Protein AF-A0A0L9VC74-F1 (afdb_monomer_lite)

Secondary structure (DSSP, 8-state):
-------------------------TT-----SS-S-PPPPPSEEEEETTEEEEEEEETTTTEEEEEEEEE-TTS-EEEEEEEES---EEEEEEEEETTEEEEEEEEE-SS--S-PPPPEE--

pLDDT: mean 70.4, std 23.58, range [30.5, 97.31]

Structure (mmCIF, N/CA/C/O backbone):
data_AF-A0A0L9VC74-F1
#
_entry.id   AF-A0A0L9VC74-F1
#
loop_
_atom_site.group_PDB
_atom_site.id
_atom_site.type_symbol
_atom_site.label_atom_id
_atom_site.label_alt_id
_atom_site.label_comp_id
_atom_site.label_asym_id
_atom_site.label_entity_id
_atom_site.label_seq_id
_atom_site.pdbx_PDB_ins_code
_atom_site.Cartn_x
_atom_site.Cartn_y
_atom_site.Cartn_z
_atom_site.occupancy
_atom_site.B_iso_or_equiv
_atom_site.auth_seq_id
_atom_site.auth_comp_id
_atom_site.auth_asym_id
_atom_site.auth_atom_id
_atom_site.pdbx_PDB_model_num
ATOM 1 N N . MET A 1 1 ? 29.804 1.195 1.595 1.00 38.06 1 MET A N 1
ATOM 2 C CA . MET A 1 1 ? 30.001 0.611 2.941 1.00 38.06 1 MET A CA 1
ATOM 3 C C . MET A 1 1 ? 29.760 -0.895 2.844 1.00 38.06 1 MET A C 1
ATOM 5 O O . MET A 1 1 ? 28.619 -1.321 2.783 1.00 38.06 1 MET A O 1
ATOM 9 N N . GLN A 1 2 ? 30.823 -1.692 2.688 1.00 35.81 2 GLN A N 1
ATOM 10 C CA . GLN A 1 2 ? 30.741 -3.154 2.526 1.00 35.81 2 GLN A CA 1
ATOM 11 C C . GLN A 1 2 ? 30.375 -3.827 3.856 1.00 35.81 2 GLN A C 1
ATOM 13 O O . GLN A 1 2 ? 30.986 -3.524 4.881 1.00 35.81 2 GLN A O 1
ATOM 18 N N . ARG A 1 3 ? 29.431 -4.778 3.845 1.00 41.12 3 ARG A N 1
ATOM 19 C CA . ARG A 1 3 ? 29.210 -5.694 4.973 1.00 41.12 3 ARG A CA 1
ATOM 20 C C . ARG A 1 3 ? 29.654 -7.109 4.604 1.00 41.12 3 ARG A C 1
ATOM 22 O O . ARG A 1 3 ? 29.305 -7.658 3.569 1.00 41.12 3 ARG A O 1
ATOM 29 N N . ARG A 1 4 ? 30.514 -7.620 5.479 1.00 32.16 4 ARG A N 1
ATOM 30 C CA . ARG A 1 4 ? 31.336 -8.829 5.420 1.00 32.16 4 ARG A CA 1
ATOM 31 C C . ARG A 1 4 ? 30.510 -10.055 5.820 1.00 32.16 4 ARG A C 1
ATOM 33 O O . ARG A 1 4 ? 29.918 -10.047 6.896 1.00 32.16 4 ARG A O 1
ATOM 40 N N . ILE A 1 5 ? 30.525 -11.108 5.004 1.00 39.72 5 ILE A N 1
ATOM 41 C CA . ILE A 1 5 ? 29.903 -12.404 5.317 1.00 39.72 5 ILE A CA 1
ATOM 42 C C . ILE A 1 5 ? 30.903 -13.241 6.132 1.00 39.72 5 ILE A C 1
ATOM 44 O O . ILE A 1 5 ? 32.054 -13.404 5.726 1.00 39.72 5 ILE A O 1
ATOM 48 N N . ARG A 1 6 ? 30.484 -13.744 7.300 1.00 37.41 6 ARG A N 1
ATOM 49 C CA . ARG A 1 6 ? 31.183 -14.800 8.051 1.00 37.41 6 ARG A CA 1
ATOM 50 C C . ARG A 1 6 ? 30.396 -16.096 7.879 1.00 37.41 6 ARG A C 1
ATOM 52 O O . ARG A 1 6 ? 29.214 -16.125 8.201 1.00 37.41 6 ARG A O 1
ATOM 59 N N . GLY A 1 7 ? 31.055 -17.127 7.358 1.00 31.52 7 GLY A N 1
ATOM 60 C CA . GLY A 1 7 ? 30.515 -18.482 7.286 1.00 31.52 7 GLY A CA 1
ATOM 61 C C . GLY A 1 7 ? 30.619 -19.224 8.619 1.00 31.52 7 GLY A C 1
ATOM 62 O O . GLY A 1 7 ? 31.463 -18.898 9.455 1.00 31.52 7 GLY A O 1
ATOM 63 N N . ALA A 1 8 ? 29.777 -20.242 8.777 1.00 31.97 8 ALA A N 1
ATOM 64 C CA . ALA A 1 8 ? 29.948 -21.330 9.731 1.00 31.97 8 ALA A CA 1
ATOM 65 C C . ALA A 1 8 ? 29.343 -22.606 9.119 1.00 31.97 8 ALA A C 1
ATOM 67 O O . ALA A 1 8 ? 28.178 -22.612 8.725 1.00 31.97 8 ALA A O 1
ATOM 68 N N . GLN A 1 9 ? 30.158 -23.657 9.003 1.00 35.56 9 GLN A N 1
ATOM 69 C CA . GLN A 1 9 ? 29.730 -25.026 8.705 1.00 35.56 9 GLN A CA 1
ATOM 70 C C . GLN A 1 9 ? 29.367 -25.741 10.013 1.00 35.56 9 GLN A C 1
ATOM 72 O O . GLN A 1 9 ? 30.063 -25.563 11.013 1.00 35.56 9 GLN A O 1
ATOM 77 N N . HIS A 1 10 ? 28.348 -26.602 9.980 1.00 31.08 10 HIS A N 1
ATOM 78 C CA . HIS A 1 10 ? 28.213 -27.724 10.911 1.00 31.08 10 HIS A CA 1
ATOM 79 C C . HIS A 1 10 ? 27.466 -28.880 10.222 1.00 31.08 10 HIS A C 1
ATOM 81 O O . HIS A 1 10 ? 26.443 -28.657 9.576 1.00 31.08 10 HIS A O 1
ATOM 87 N N . GLU A 1 11 ? 28.028 -30.087 10.314 1.00 36.44 11 GLU A N 1
ATOM 88 C CA . GLU A 1 11 ? 27.516 -31.352 9.766 1.00 36.44 11 GLU A CA 1
ATOM 89 C C . GLU A 1 11 ? 26.390 -31.965 10.623 1.00 36.44 11 GLU A C 1
ATOM 91 O O . GLU A 1 11 ? 26.350 -31.755 11.837 1.00 36.44 11 GLU A O 1
ATOM 96 N N . GLY A 1 12 ? 25.561 -32.820 10.000 1.00 30.50 12 GLY A N 1
ATOM 97 C CA . GLY A 1 12 ? 24.957 -33.987 10.664 1.00 30.50 12 GLY A CA 1
ATOM 98 C C . GLY A 1 12 ? 23.466 -34.265 10.401 1.00 30.50 12 GLY A C 1
ATOM 99 O O . GLY A 1 12 ? 22.617 -33.567 10.941 1.00 30.50 12 GLY A O 1
ATOM 100 N N . GLY A 1 13 ? 23.167 -35.370 9.696 1.00 31.70 13 GLY A N 1
ATOM 101 C CA . GLY A 1 13 ? 22.066 -36.293 10.049 1.00 31.70 13 GLY A CA 1
ATOM 102 C C . GLY A 1 13 ? 20.728 -36.236 9.282 1.00 31.70 13 GLY A C 1
ATOM 103 O O . GLY A 1 13 ? 19.889 -35.389 9.544 1.00 31.70 13 GLY A O 1
ATOM 104 N N . GLU A 1 14 ? 20.545 -37.228 8.402 1.00 36.25 14 GLU A N 1
ATOM 105 C CA . GLU A 1 14 ? 19.342 -37.827 7.775 1.00 36.25 14 GLU A CA 1
ATOM 106 C C . GLU A 1 14 ? 17.905 -37.494 8.264 1.00 36.25 14 GLU A C 1
ATOM 108 O O . GLU A 1 14 ? 17.578 -37.591 9.444 1.00 36.25 14 GLU A O 1
ATOM 113 N N . GLY A 1 15 ? 16.997 -37.289 7.291 1.00 33.75 15 GLY A N 1
ATOM 114 C CA . GLY A 1 15 ? 15.534 -37.349 7.444 1.00 33.75 15 GLY A CA 1
ATOM 115 C C . GLY A 1 15 ? 14.782 -36.940 6.163 1.00 33.75 15 GLY A C 1
ATOM 116 O O . GLY A 1 15 ? 14.735 -35.768 5.808 1.00 33.75 15 GLY A O 1
ATOM 117 N N . VAL A 1 16 ? 14.216 -37.912 5.444 1.00 37.22 16 VAL A N 1
ATOM 118 C CA . VAL A 1 16 ? 13.554 -37.787 4.126 1.00 37.22 16 VAL A CA 1
ATOM 119 C C . VAL A 1 16 ? 12.151 -37.166 4.211 1.00 37.22 16 VAL A C 1
ATOM 121 O O . VAL A 1 16 ? 11.315 -37.712 4.919 1.00 37.22 16 VAL A O 1
ATOM 124 N N . ILE A 1 17 ? 11.851 -36.157 3.372 1.00 38.88 17 ILE A N 1
ATOM 125 C CA . ILE A 1 17 ? 10.594 -36.042 2.591 1.00 38.88 17 ILE A CA 1
ATOM 126 C C . ILE A 1 17 ? 10.943 -35.395 1.232 1.00 38.88 17 ILE A C 1
ATOM 128 O O . ILE A 1 17 ? 11.456 -34.275 1.223 1.00 38.88 17 ILE A O 1
ATOM 132 N N . PRO A 1 18 ? 10.689 -36.032 0.071 1.00 40.44 18 PRO A N 1
ATOM 133 C CA . PRO A 1 18 ? 10.854 -35.356 -1.210 1.00 40.44 18 PRO A CA 1
ATOM 134 C C . PRO A 1 18 ? 9.706 -34.355 -1.395 1.00 40.44 18 PRO A C 1
ATOM 136 O O . PRO A 1 18 ? 8.546 -34.741 -1.529 1.00 40.44 18 PRO A O 1
ATOM 139 N N . GLY A 1 19 ? 10.031 -33.059 -1.386 1.00 39.44 19 GLY A N 1
ATOM 140 C CA . GLY A 1 19 ? 9.108 -32.003 -1.807 1.00 39.44 19 GLY A CA 1
ATOM 141 C C . GLY A 1 19 ? 8.680 -32.189 -3.271 1.00 39.44 19 GLY A C 1
ATOM 142 O O . GLY A 1 19 ? 9.374 -32.877 -4.029 1.00 39.44 19 GLY A O 1
ATOM 143 N N . PRO A 1 20 ? 7.537 -31.616 -3.694 1.00 36.06 20 PRO A N 1
ATOM 144 C CA . PRO A 1 20 ? 7.037 -31.796 -5.048 1.00 36.06 20 PRO A CA 1
ATOM 145 C C . PRO A 1 20 ? 8.092 -31.326 -6.048 1.00 36.06 20 PRO A C 1
ATOM 147 O O . PRO A 1 20 ? 8.547 -30.183 -6.028 1.00 36.06 20 PRO A O 1
ATOM 150 N N . ASN A 1 21 ? 8.499 -32.255 -6.908 1.00 37.75 21 ASN A N 1
ATOM 151 C CA . ASN A 1 21 ? 9.441 -32.037 -7.990 1.00 37.75 21 ASN A CA 1
ATOM 152 C C . ASN A 1 21 ? 8.754 -31.131 -9.023 1.00 37.75 21 ASN A C 1
ATOM 154 O O . ASN A 1 21 ? 8.090 -31.614 -9.943 1.00 37.75 21 ASN A O 1
ATOM 158 N N . LEU A 1 22 ? 8.839 -29.812 -8.832 1.00 40.22 22 LEU A N 1
ATOM 159 C CA . LEU A 1 22 ? 8.403 -28.852 -9.836 1.00 40.22 22 LEU A CA 1
ATOM 160 C C . LEU A 1 22 ? 9.440 -28.892 -10.956 1.00 40.22 22 LEU A C 1
ATOM 162 O O . LEU A 1 22 ? 10.410 -28.138 -10.964 1.00 40.22 22 LEU A O 1
ATOM 166 N N . LYS A 1 23 ? 9.257 -29.842 -11.876 1.00 38.09 23 LYS A N 1
ATOM 167 C CA . LYS A 1 23 ? 9.957 -29.864 -13.155 1.00 38.09 23 LYS A CA 1
ATOM 168 C C . LYS A 1 23 ? 9.717 -28.503 -13.799 1.00 38.09 23 LYS A C 1
ATOM 170 O O . LYS A 1 23 ? 8.597 -28.206 -14.211 1.00 38.09 23 LYS A O 1
ATOM 175 N N . THR A 1 24 ? 10.744 -27.664 -13.838 1.00 45.09 24 THR A N 1
ATOM 176 C CA . THR A 1 24 ? 10.726 -26.443 -14.631 1.00 45.09 24 THR A CA 1
ATOM 177 C C . THR A 1 24 ? 10.594 -26.878 -16.083 1.00 45.09 24 THR A C 1
ATOM 179 O O . THR A 1 24 ? 11.508 -27.457 -16.661 1.00 45.09 24 THR A O 1
ATOM 182 N N . ASN A 1 25 ? 9.405 -26.693 -16.649 1.00 36.72 25 ASN A N 1
ATOM 183 C CA . ASN A 1 25 ? 9.203 -26.832 -18.079 1.00 36.72 25 ASN A CA 1
ATOM 184 C C . ASN A 1 25 ? 9.730 -25.543 -18.733 1.00 36.72 25 ASN A C 1
ATOM 186 O O . ASN A 1 25 ? 9.140 -24.489 -18.484 1.00 36.72 25 ASN A O 1
ATOM 190 N N . PRO A 1 26 ? 10.817 -25.582 -19.524 1.00 43.31 26 PRO A N 1
ATOM 191 C CA . PRO A 1 26 ? 11.328 -24.390 -20.196 1.00 43.31 26 PRO A CA 1
ATOM 192 C C . PRO A 1 26 ? 10.417 -23.885 -21.330 1.00 43.31 26 PRO A C 1
ATOM 194 O O . PRO A 1 26 ? 10.678 -22.810 -21.859 1.00 43.31 26 PRO A O 1
ATOM 197 N N . ASP A 1 27 ? 9.319 -24.585 -21.647 1.00 39.16 27 ASP A N 1
ATOM 198 C CA . ASP A 1 27 ? 8.479 -24.286 -22.814 1.00 39.16 27 ASP A CA 1
ATOM 199 C C . ASP A 1 27 ? 7.080 -23.733 -22.479 1.00 39.16 27 ASP A C 1
ATOM 201 O O . ASP A 1 27 ? 6.202 -23.682 -23.342 1.00 39.16 27 ASP A O 1
ATOM 205 N N . ALA A 1 28 ? 6.841 -23.257 -21.251 1.00 40.06 28 ALA A N 1
ATOM 206 C CA . ALA A 1 28 ? 5.659 -22.436 -20.966 1.00 40.06 28 ALA A CA 1
ATOM 207 C C . ALA A 1 28 ? 5.872 -21.013 -21.516 1.00 40.06 28 ALA A C 1
ATOM 209 O O . ALA A 1 28 ? 6.130 -20.061 -20.781 1.00 40.06 28 ALA A O 1
ATOM 210 N N . GLY A 1 29 ? 5.812 -20.895 -22.842 1.00 39.69 29 GLY A N 1
ATOM 211 C CA . GLY A 1 29 ? 5.948 -19.654 -23.588 1.00 39.69 29 GLY A CA 1
ATOM 212 C C . GLY A 1 29 ? 4.814 -18.675 -23.291 1.00 39.69 29 GLY A C 1
ATOM 213 O O . GLY A 1 29 ? 3.817 -18.634 -24.000 1.00 39.69 29 GLY A O 1
ATOM 214 N N . TRP A 1 30 ? 5.016 -17.829 -22.285 1.00 37.72 30 TRP A N 1
ATOM 215 C CA . TRP A 1 30 ? 4.439 -16.485 -22.217 1.00 37.72 30 TRP A CA 1
ATOM 216 C C . TRP A 1 30 ? 5.524 -15.458 -22.570 1.00 37.72 30 TRP A C 1
ATOM 218 O O . TRP A 1 30 ? 5.715 -14.448 -21.907 1.00 37.72 30 TRP A O 1
ATOM 228 N N . ALA A 1 31 ? 6.297 -15.723 -23.624 1.00 37.91 31 ALA A N 1
ATOM 229 C CA . ALA A 1 31 ? 7.231 -14.737 -24.140 1.00 37.91 31 ALA A CA 1
ATOM 230 C C . ALA A 1 31 ? 6.442 -13.655 -24.896 1.00 37.91 31 ALA A C 1
ATOM 232 O O . ALA A 1 31 ? 6.181 -13.775 -26.092 1.00 37.91 31 ALA A O 1
ATOM 233 N N . CYS A 1 32 ? 6.059 -12.586 -24.194 1.00 39.19 32 CYS A N 1
ATOM 234 C CA . CYS A 1 32 ? 5.849 -11.298 -24.846 1.00 39.19 32 CYS A CA 1
ATOM 235 C C . CYS A 1 32 ? 7.145 -10.923 -25.587 1.00 39.19 32 CYS A C 1
ATOM 237 O O . CYS A 1 32 ? 8.243 -11.175 -25.087 1.00 39.19 32 CYS A O 1
ATOM 239 N N . GLY A 1 33 ? 6.999 -10.387 -26.801 1.00 39.22 33 GLY A N 1
ATOM 240 C CA . GLY A 1 33 ? 8.081 -10.050 -27.731 1.00 39.22 33 GLY A CA 1
ATOM 241 C C . GLY A 1 33 ? 9.095 -9.012 -27.212 1.00 39.22 33 GLY A C 1
ATOM 242 O O . GLY A 1 33 ? 9.197 -8.773 -26.012 1.00 39.22 33 GLY A O 1
ATOM 243 N N . PRO A 1 34 ? 9.908 -8.412 -28.100 1.00 45.22 34 PRO A N 1
ATOM 244 C CA . PRO A 1 34 ? 11.172 -7.774 -27.738 1.00 45.22 34 PRO A CA 1
ATOM 245 C C . PRO A 1 34 ? 10.970 -6.671 -26.692 1.00 45.22 34 PRO A C 1
ATOM 247 O O . PRO A 1 34 ? 10.424 -5.622 -27.004 1.00 45.22 34 PRO A O 1
ATOM 250 N N . ARG A 1 35 ? 11.402 -6.976 -25.458 1.00 55.16 35 ARG A N 1
ATOM 251 C CA . ARG A 1 35 ? 11.610 -6.146 -24.253 1.00 55.16 35 ARG A CA 1
ATOM 252 C C . ARG A 1 35 ? 11.273 -4.649 -24.365 1.00 55.16 35 ARG A C 1
ATOM 254 O O . ARG A 1 35 ? 12.134 -3.798 -24.159 1.00 55.16 35 ARG A O 1
ATOM 261 N N . LEU A 1 36 ? 10.007 -4.331 -24.601 1.00 51.47 36 LEU A N 1
ATOM 262 C CA . LEU A 1 36 ? 9.443 -3.003 -24.390 1.00 51.47 36 LEU A CA 1
ATOM 263 C C . LEU A 1 36 ? 8.657 -3.062 -23.082 1.00 51.47 36 LEU A C 1
ATOM 265 O O . LEU A 1 36 ? 7.498 -3.455 -23.074 1.00 51.47 36 LEU A O 1
ATOM 269 N N . GLY A 1 37 ? 9.350 -2.742 -21.985 1.00 54.50 37 GLY A N 1
ATOM 270 C CA . GLY A 1 37 ? 8.800 -2.654 -20.632 1.00 54.50 37 GLY A CA 1
ATOM 271 C C . GLY A 1 37 ? 8.487 -4.013 -20.007 1.00 54.50 37 GLY A C 1
ATOM 272 O O . GLY A 1 37 ? 7.462 -4.625 -20.292 1.00 54.50 37 GLY A O 1
ATOM 273 N N . VAL A 1 38 ? 9.351 -4.486 -19.107 1.00 64.12 38 VAL A N 1
ATOM 274 C CA . VAL A 1 38 ? 8.907 -5.472 -18.111 1.00 64.12 38 VAL A CA 1
ATOM 275 C C . VAL A 1 38 ? 7.842 -4.759 -17.281 1.00 64.12 38 VAL A C 1
ATOM 277 O O . VAL A 1 38 ? 8.099 -3.662 -16.792 1.00 64.12 38 VAL A O 1
ATOM 280 N N . ALA A 1 39 ? 6.636 -5.324 -17.186 1.00 70.75 39 ALA A N 1
ATOM 281 C CA . ALA A 1 39 ? 5.603 -4.759 -16.323 1.00 70.75 39 ALA A CA 1
ATOM 282 C C . ALA A 1 39 ? 6.177 -4.609 -14.901 1.00 70.75 39 ALA A C 1
ATOM 284 O O . ALA A 1 39 ? 6.844 -5.543 -14.446 1.00 70.75 39 ALA A O 1
ATOM 285 N N . PRO A 1 40 ? 5.962 -3.473 -14.215 1.00 75.44 40 PRO A N 1
ATOM 286 C CA . PRO A 1 40 ? 6.521 -3.269 -12.887 1.00 75.44 40 PRO A CA 1
ATOM 287 C C . PRO A 1 40 ? 6.033 -4.382 -11.953 1.00 75.44 40 PRO A C 1
ATOM 289 O O . PRO A 1 40 ? 4.832 -4.620 -11.820 1.00 75.44 40 PRO A O 1
ATOM 292 N N . VAL A 1 41 ? 6.981 -5.099 -11.347 1.00 86.88 41 VAL A N 1
ATOM 293 C CA . VAL A 1 41 ? 6.709 -6.172 -10.384 1.00 86.88 41 VAL A CA 1
ATOM 294 C C . VAL A 1 41 ? 6.895 -5.592 -8.982 1.00 86.88 41 VAL A C 1
ATOM 296 O O . VAL A 1 41 ? 7.927 -4.966 -8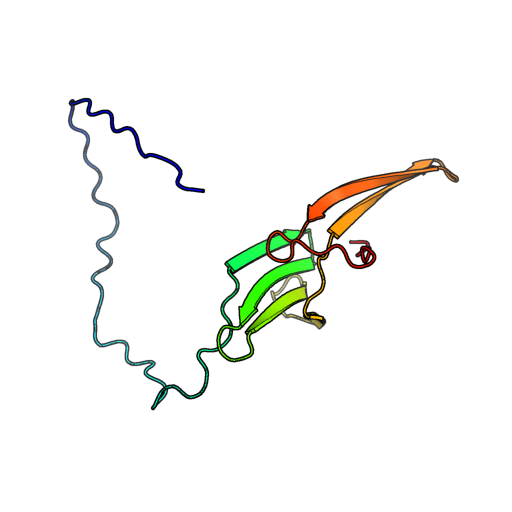.742 1.00 86.88 41 VAL A O 1
ATOM 299 N N . PRO A 1 42 ? 5.935 -5.765 -8.057 1.00 93.12 42 PRO A N 1
ATOM 300 C CA . PRO A 1 42 ? 6.118 -5.318 -6.682 1.00 93.12 42 PRO A CA 1
ATOM 301 C C . PRO A 1 42 ? 7.278 -6.054 -6.012 1.00 93.12 42 PRO A C 1
ATOM 303 O O . PRO A 1 42 ? 7.394 -7.275 -6.115 1.00 93.12 42 PRO A O 1
ATOM 306 N N . GLU A 1 43 ? 8.089 -5.313 -5.266 1.00 92.81 43 GLU A N 1
ATOM 307 C CA . GLU A 1 43 ? 9.130 -5.862 -4.396 1.00 92.81 43 GLU A CA 1
ATOM 308 C C . GLU A 1 43 ? 8.548 -6.303 -3.047 1.00 92.81 43 GLU A C 1
ATOM 310 O O . GLU A 1 43 ? 9.013 -7.276 -2.453 1.00 92.81 43 GLU A O 1
ATOM 315 N N . ASN A 1 44 ? 7.498 -5.623 -2.577 1.00 93.38 44 ASN A N 1
ATOM 316 C CA . ASN A 1 44 ? 6.803 -5.952 -1.338 1.00 93.38 44 ASN A CA 1
ATOM 317 C C . ASN A 1 44 ? 5.288 -5.764 -1.496 1.00 93.38 44 ASN A C 1
ATOM 319 O O . ASN A 1 44 ? 4.831 -4.800 -2.109 1.00 93.38 44 ASN A O 1
ATOM 323 N N . VAL A 1 45 ? 4.510 -6.695 -0.939 1.00 95.19 45 VAL A N 1
ATOM 324 C CA . VAL A 1 45 ? 3.043 -6.666 -0.922 1.00 95.19 45 VAL A CA 1
ATOM 325 C C . VAL A 1 45 ? 2.556 -7.061 0.468 1.00 95.19 45 VAL A C 1
ATOM 327 O O . VAL A 1 45 ? 2.907 -8.123 0.983 1.00 95.19 45 VAL A O 1
ATOM 330 N N . VAL A 1 46 ? 1.70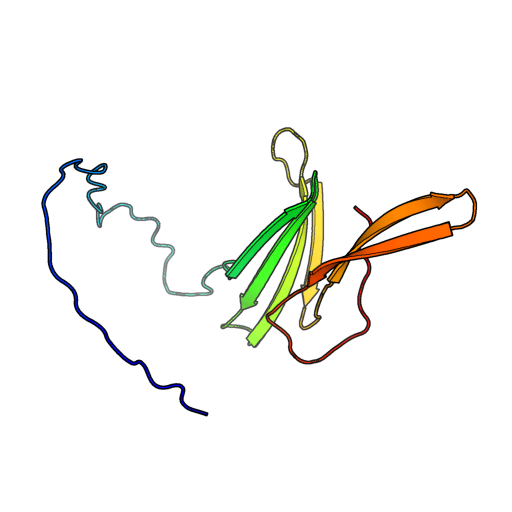8 -6.229 1.069 1.00 95.19 46 VAL A N 1
ATOM 331 C CA . VAL A 1 46 ? 1.162 -6.423 2.416 1.00 95.19 46 VAL A CA 1
ATOM 332 C C . VAL A 1 46 ? -0.347 -6.165 2.434 1.00 95.19 46 VAL A C 1
ATOM 334 O O . VAL A 1 46 ? -0.846 -5.267 1.762 1.00 95.19 46 VAL A O 1
ATOM 337 N N . GLY A 1 47 ? -1.092 -6.966 3.199 1.00 93.94 47 GLY A N 1
ATOM 338 C CA . GLY A 1 47 ? -2.547 -6.853 3.326 1.00 93.94 47 GLY A CA 1
ATOM 339 C C . GLY A 1 47 ? -2.994 -6.323 4.689 1.00 93.94 47 GLY A C 1
ATOM 340 O O . GLY A 1 47 ? -2.490 -6.753 5.727 1.00 93.94 47 GLY A O 1
ATOM 341 N N . PHE A 1 48 ? -3.999 -5.449 4.681 1.00 91.94 48 PHE A N 1
ATOM 342 C CA . PHE A 1 48 ? -4.687 -4.920 5.853 1.00 91.94 48 PHE A CA 1
ATOM 343 C C . PHE A 1 48 ? -6.211 -4.926 5.637 1.00 91.94 48 PHE A C 1
ATOM 345 O O . PHE A 1 48 ? -6.805 -3.962 5.150 1.00 91.94 48 PHE A O 1
ATOM 352 N N . GLY A 1 49 ? -6.868 -6.032 5.996 1.00 91.31 49 GLY A N 1
ATOM 353 C CA . GLY A 1 49 ? -8.305 -6.189 5.753 1.00 91.31 49 GLY A CA 1
ATOM 354 C C . GLY A 1 49 ? -8.626 -6.112 4.251 1.00 91.31 49 GLY A C 1
ATOM 355 O O . GLY A 1 49 ? -8.026 -6.870 3.491 1.00 91.31 49 GLY A O 1
ATOM 356 N N . PRO A 1 50 ? -9.538 -5.227 3.802 1.00 93.50 50 PRO A N 1
ATOM 357 C CA . PRO A 1 50 ? -9.859 -5.067 2.383 1.00 93.50 50 PRO A CA 1
ATOM 358 C C . PRO A 1 50 ? -8.801 -4.268 1.610 1.00 93.50 50 PRO A C 1
ATOM 360 O O . PRO A 1 50 ? -8.941 -4.096 0.405 1.00 93.50 50 PRO A O 1
ATOM 363 N N . VAL A 1 51 ? -7.772 -3.732 2.272 1.00 94.31 51 VAL A N 1
ATOM 364 C CA . VAL A 1 51 ? -6.736 -2.933 1.618 1.00 94.31 51 VAL A CA 1
ATOM 365 C C . VAL A 1 51 ? -5.476 -3.759 1.415 1.00 94.31 51 VAL A C 1
ATOM 367 O O . VAL A 1 51 ? -4.969 -4.363 2.353 1.00 94.31 51 VAL A O 1
ATOM 370 N N . VAL A 1 52 ? -4.928 -3.745 0.205 1.00 95.19 52 VAL A N 1
ATOM 371 C CA . VAL A 1 52 ? -3.608 -4.301 -0.112 1.00 95.19 52 VAL A CA 1
ATOM 372 C C . VAL A 1 52 ? -2.690 -3.153 -0.502 1.00 95.19 52 VAL A C 1
ATOM 374 O O . VAL A 1 52 ? -3.084 -2.291 -1.281 1.00 95.19 52 VAL A O 1
ATOM 377 N N . VAL A 1 53 ? -1.478 -3.124 0.041 1.00 94.38 53 VAL A N 1
ATOM 378 C CA . VAL A 1 53 ? -0.444 -2.155 -0.326 1.00 94.38 53 VAL A CA 1
ATOM 379 C C . VAL A 1 53 ? 0.700 -2.900 -0.994 1.00 94.38 53 VAL A C 1
ATOM 381 O O . VAL A 1 53 ? 1.203 -3.879 -0.448 1.00 94.38 53 VAL A O 1
ATOM 384 N N . ALA A 1 54 ? 1.094 -2.437 -2.172 1.00 95.06 54 ALA A N 1
ATOM 385 C CA . ALA A 1 54 ? 2.210 -2.956 -2.942 1.00 95.06 54 ALA A CA 1
ATOM 386 C C . ALA A 1 54 ? 3.207 -1.824 -3.208 1.00 95.06 54 ALA A C 1
ATOM 388 O O . ALA A 1 54 ? 2.789 -0.713 -3.522 1.00 95.06 54 ALA A O 1
ATOM 389 N N . GLU A 1 55 ? 4.503 -2.086 -3.087 1.00 94.06 55 GLU A N 1
ATOM 390 C CA . GLU A 1 55 ? 5.556 -1.132 -3.446 1.00 94.06 55 GLU A CA 1
ATOM 391 C C . GLU A 1 55 ? 6.591 -1.776 -4.364 1.00 94.06 55 GLU A C 1
ATOM 393 O O . GLU A 1 55 ? 6.815 -2.990 -4.316 1.00 94.06 55 GLU A O 1
ATOM 398 N N . GLY A 1 56 ? 7.221 -0.957 -5.200 1.00 93.19 56 GLY A N 1
ATOM 399 C CA . GLY A 1 56 ? 8.300 -1.393 -6.071 1.00 93.19 56 GLY A CA 1
ATOM 400 C C . GLY A 1 56 ? 9.032 -0.236 -6.736 1.00 93.19 56 GLY A C 1
ATOM 401 O O . GLY A 1 56 ? 8.699 0.941 -6.564 1.00 93.19 56 GLY A O 1
ATOM 402 N N . PHE A 1 57 ? 10.033 -0.604 -7.525 1.00 89.88 57 PHE A N 1
ATOM 403 C CA . PHE A 1 57 ? 10.818 0.307 -8.341 1.00 89.88 57 PHE A CA 1
ATOM 404 C C . PHE A 1 57 ? 10.634 -0.023 -9.821 1.00 89.88 57 PHE A C 1
ATOM 406 O O . PHE A 1 57 ? 10.737 -1.176 -10.239 1.00 89.88 57 PHE A O 1
ATOM 413 N N . ASP A 1 58 ? 10.345 0.992 -10.625 1.00 89.12 58 ASP A N 1
ATOM 414 C CA . ASP A 1 58 ? 10.333 0.870 -12.076 1.00 89.12 58 ASP A CA 1
ATOM 415 C C . ASP A 1 58 ? 11.711 1.264 -12.619 1.00 89.12 58 ASP A C 1
ATOM 417 O O . ASP A 1 58 ? 12.042 2.447 -12.710 1.00 89.12 58 ASP A O 1
ATOM 421 N N . GLU A 1 59 ? 12.517 0.267 -12.990 1.00 86.00 59 GLU A N 1
ATOM 422 C CA . GLU A 1 59 ? 13.861 0.484 -13.535 1.00 86.00 59 GLU A CA 1
ATOM 423 C C . GLU A 1 59 ? 13.859 1.253 -14.864 1.00 86.00 59 GLU A C 1
ATOM 425 O O . GLU A 1 59 ? 14.822 1.963 -15.158 1.00 86.00 59 GLU A O 1
ATOM 430 N N . ALA A 1 60 ? 12.802 1.134 -15.675 1.00 87.12 60 ALA A N 1
ATOM 431 C CA . ALA A 1 60 ? 12.736 1.798 -16.975 1.00 87.12 60 ALA A CA 1
ATOM 432 C C . ALA A 1 60 ? 12.523 3.309 -16.823 1.00 87.12 60 ALA A C 1
ATOM 434 O O . ALA A 1 60 ? 13.051 4.093 -17.614 1.00 87.12 60 ALA A O 1
ATOM 435 N N . HIS A 1 61 ? 11.771 3.711 -15.797 1.00 85.56 61 HIS A N 1
ATOM 436 C CA . HIS A 1 61 ? 11.437 5.110 -15.528 1.00 85.56 61 HIS A CA 1
ATOM 437 C C . HIS A 1 61 ? 12.178 5.706 -14.322 1.00 85.56 61 HIS A C 1
ATOM 439 O O . HIS A 1 61 ? 12.035 6.898 -14.055 1.00 85.56 61 HIS A O 1
ATOM 445 N N . LEU A 1 62 ? 12.989 4.902 -13.627 1.00 87.06 62 LEU A N 1
A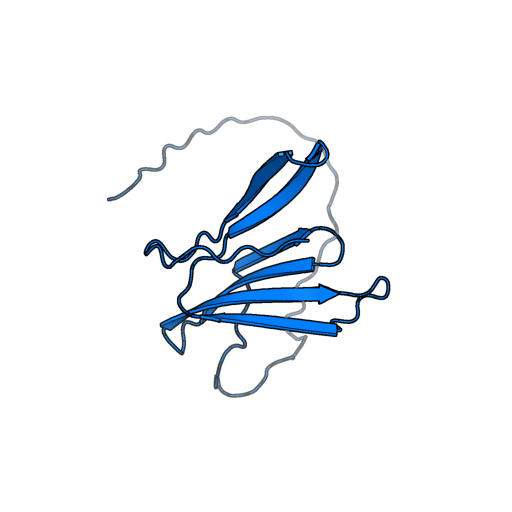TOM 446 C CA . LEU A 1 62 ? 13.755 5.270 -12.434 1.00 87.06 62 LEU A CA 1
ATOM 447 C C . LEU A 1 62 ? 12.887 5.905 -11.337 1.00 87.06 62 LEU A C 1
ATOM 449 O O . LEU A 1 62 ? 13.264 6.920 -10.747 1.00 87.06 62 LEU A O 1
ATOM 453 N N . LEU A 1 63 ? 11.714 5.325 -11.078 1.00 88.88 63 LEU A N 1
ATOM 454 C CA . LEU A 1 63 ? 10.768 5.833 -10.084 1.00 88.88 63 LEU A CA 1
ATOM 455 C C . LEU A 1 63 ? 10.365 4.763 -9.077 1.00 88.88 63 LEU A C 1
ATOM 457 O O . LEU A 1 63 ? 10.207 3.590 -9.410 1.00 88.88 63 LEU A O 1
ATOM 461 N N . TRP A 1 64 ? 10.165 5.205 -7.841 1.00 88.44 64 TRP A N 1
ATOM 462 C CA . TRP A 1 64 ? 9.576 4.397 -6.780 1.00 88.44 64 TRP A CA 1
ATOM 463 C C . TRP A 1 64 ? 8.068 4.563 -6.824 1.00 88.44 64 TRP A C 1
ATOM 465 O O . TRP A 1 64 ? 7.581 5.686 -6.986 1.00 88.44 64 TRP A O 1
ATOM 475 N N . TRP A 1 65 ? 7.326 3.481 -6.642 1.00 91.75 65 TRP A N 1
ATOM 476 C CA . TRP A 1 65 ? 5.874 3.528 -6.605 1.00 91.75 65 TRP A CA 1
ATOM 477 C C . TRP A 1 65 ? 5.323 2.756 -5.409 1.00 91.75 65 TRP A C 1
ATOM 479 O O . TRP A 1 65 ? 5.878 1.751 -4.971 1.00 91.75 65 TRP A O 1
ATOM 489 N N . VAL A 1 66 ? 4.195 3.240 -4.895 1.00 92.81 66 VAL A N 1
ATOM 490 C CA . VAL A 1 66 ? 3.349 2.539 -3.930 1.00 92.81 66 VAL A CA 1
ATOM 491 C C . VAL A 1 66 ? 1.929 2.544 -4.473 1.00 92.81 66 VAL A C 1
ATOM 493 O O . VAL A 1 66 ? 1.380 3.602 -4.785 1.00 92.81 66 VAL A O 1
ATOM 496 N N . HIS A 1 67 ? 1.307 1.376 -4.564 1.00 93.94 67 HIS A N 1
ATOM 497 C CA . HIS A 1 67 ? -0.097 1.219 -4.918 1.00 93.94 67 HIS A CA 1
ATOM 498 C C . HIS A 1 67 ? -0.890 0.709 -3.721 1.00 93.94 67 HIS A C 1
ATOM 500 O O . HIS A 1 67 ? -0.528 -0.289 -3.107 1.00 93.94 67 HIS A O 1
ATOM 506 N N . ALA A 1 68 ? -1.999 1.374 -3.408 1.00 93.94 68 ALA A N 1
ATOM 507 C CA . ALA A 1 68 ? -2.985 0.900 -2.446 1.00 93.94 68 ALA A CA 1
ATOM 508 C C . ALA A 1 68 ? -4.254 0.471 -3.187 1.00 93.94 68 ALA A C 1
ATOM 510 O O . ALA A 1 68 ? -4.865 1.267 -3.906 1.00 93.94 68 ALA A O 1
ATOM 511 N N . TRP A 1 69 ? -4.654 -0.781 -3.002 1.00 95.62 69 TRP A N 1
ATOM 512 C CA . TRP A 1 69 ? -5.821 -1.385 -3.626 1.00 95.62 69 TRP A CA 1
ATOM 513 C C . TRP A 1 69 ? -6.894 -1.640 -2.584 1.00 95.62 69 TRP A C 1
ATOM 515 O O . TRP A 1 69 ? -6.603 -2.208 -1.538 1.00 95.62 69 TRP A O 1
ATOM 525 N N . THR A 1 70 ? -8.139 -1.270 -2.875 1.00 95.19 70 THR A N 1
ATOM 526 C CA . THR A 1 70 ? -9.288 -1.816 -2.141 1.00 95.19 70 THR A CA 1
ATOM 527 C C . THR A 1 70 ? -9.793 -3.034 -2.889 1.00 95.19 70 THR A C 1
ATOM 529 O O . THR A 1 70 ? -10.089 -2.937 -4.081 1.00 95.19 70 THR A O 1
ATOM 532 N N . VAL A 1 71 ? -9.880 -4.156 -2.189 1.00 96.44 71 VAL A N 1
ATOM 533 C CA . VAL A 1 71 ? -10.219 -5.471 -2.715 1.00 96.44 71 VAL A CA 1
ATOM 534 C C . VAL A 1 71 ? -11.487 -5.962 -2.026 1.00 96.44 71 VAL A C 1
ATOM 536 O O . VAL A 1 71 ? -11.611 -5.916 -0.800 1.00 96.44 71 VAL A O 1
ATOM 539 N N . THR A 1 72 ? -12.453 -6.413 -2.816 1.00 96.12 72 THR A N 1
ATOM 540 C CA . THR A 1 72 ? -13.686 -7.023 -2.313 1.00 96.12 72 THR A CA 1
ATOM 541 C C . THR A 1 72 ? -13.431 -8.432 -1.772 1.00 96.12 72 THR A C 1
ATOM 543 O O . THR A 1 72 ? -12.376 -9.028 -1.988 1.00 96.12 72 THR A O 1
ATOM 546 N N . VAL A 1 73 ? -14.420 -9.004 -1.080 1.00 95.25 73 VAL A N 1
ATOM 547 C CA . VAL A 1 73 ? -14.326 -10.365 -0.512 1.00 95.25 73 VAL A CA 1
ATOM 548 C C . VAL A 1 73 ? -14.116 -11.436 -1.594 1.00 95.25 73 VAL A C 1
ATOM 550 O O . VAL A 1 73 ? -13.471 -12.447 -1.339 1.00 95.25 73 VAL A O 1
ATOM 553 N N . ASP A 1 74 ? -14.625 -11.209 -2.805 1.00 96.12 74 ASP A N 1
ATOM 554 C CA . ASP A 1 74 ? -14.444 -12.057 -3.989 1.00 96.12 74 ASP A CA 1
ATOM 555 C C . ASP A 1 74 ? -13.138 -11.783 -4.761 1.00 96.12 74 ASP A C 1
ATOM 557 O O . ASP A 1 74 ? -12.886 -12.414 -5.784 1.00 96.12 74 ASP A O 1
ATOM 561 N N . GLY A 1 75 ? -12.275 -10.891 -4.261 1.00 94.00 75 GLY A N 1
ATOM 562 C CA . GLY A 1 75 ? -10.945 -10.645 -4.826 1.00 94.00 75 GLY A CA 1
ATOM 563 C C . GLY A 1 75 ? -10.903 -9.612 -5.955 1.00 94.00 75 GLY A C 1
ATOM 564 O O . GLY A 1 75 ? -9.893 -9.516 -6.650 1.00 94.00 75 GLY A O 1
ATOM 565 N N . VAL A 1 76 ? -11.967 -8.829 -6.155 1.00 96.81 76 VAL A N 1
ATOM 566 C CA . VAL A 1 76 ? -12.018 -7.790 -7.191 1.00 96.81 76 VAL A CA 1
ATOM 567 C C . VAL A 1 76 ? -11.429 -6.491 -6.652 1.00 96.81 76 VAL A C 1
ATOM 569 O O . VAL A 1 76 ? -11.857 -5.977 -5.619 1.00 96.81 76 VAL A O 1
ATOM 572 N N . ILE A 1 77 ? -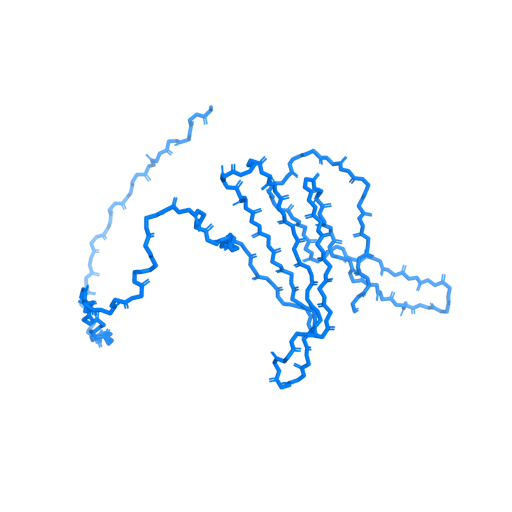10.460 -5.923 -7.371 1.00 96.31 77 ILE A N 1
ATOM 573 C CA . ILE A 1 77 ? -9.929 -4.593 -7.063 1.00 96.31 77 ILE A CA 1
ATOM 574 C C . ILE A 1 77 ? -10.959 -3.545 -7.498 1.00 96.31 77 ILE A C 1
ATOM 576 O O . ILE A 1 77 ? -11.253 -3.407 -8.683 1.00 96.31 77 ILE A O 1
ATOM 580 N N . THR A 1 78 ? -11.492 -2.784 -6.545 1.00 97.31 78 THR A N 1
ATOM 581 C CA . THR A 1 78 ? -12.501 -1.740 -6.797 1.00 97.31 78 THR A CA 1
ATOM 582 C C . THR A 1 78 ? -11.942 -0.327 -6.747 1.00 97.31 78 THR A C 1
ATOM 584 O O . THR A 1 78 ? -12.569 0.599 -7.255 1.00 97.31 78 THR A O 1
ATOM 587 N N . GLN A 1 79 ? -10.788 -0.133 -6.109 1.00 95.25 79 GLN A N 1
ATOM 588 C CA . GLN A 1 79 ? -10.106 1.159 -6.048 1.00 95.25 79 GLN A CA 1
ATOM 589 C C . GLN A 1 79 ? -8.603 0.944 -6.125 1.00 95.25 79 GLN A C 1
ATOM 591 O O . GLN A 1 79 ? -8.089 0.010 -5.515 1.00 95.25 79 GLN A O 1
ATOM 596 N N . VAL A 1 80 ? -7.915 1.840 -6.826 1.00 94.06 80 VAL A N 1
ATOM 597 C CA . VAL A 1 80 ? -6.455 1.901 -6.890 1.00 94.06 80 VAL A CA 1
ATOM 598 C C . VAL A 1 80 ? -6.041 3.335 -6.605 1.00 94.06 80 VAL A C 1
ATOM 600 O O . VAL A 1 80 ? -6.583 4.269 -7.197 1.00 94.06 80 VAL A O 1
ATOM 603 N N . LYS A 1 81 ? -5.083 3.513 -5.699 1.00 92.88 81 LYS A N 1
ATOM 604 C CA . LYS A 1 81 ? -4.406 4.786 -5.482 1.00 92.88 81 LYS A CA 1
ATOM 605 C C . LYS A 1 81 ? -2.908 4.583 -5.640 1.00 92.88 81 LYS A C 1
ATOM 607 O O . LYS A 1 81 ? 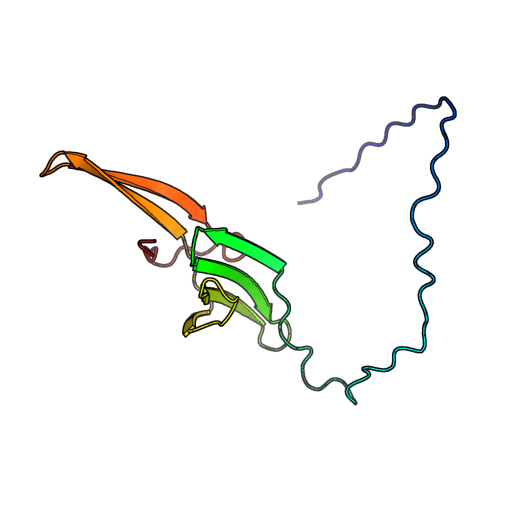-2.335 3.732 -4.967 1.00 92.88 81 LYS A O 1
ATOM 612 N N . GLU A 1 82 ? -2.311 5.358 -6.532 1.00 91.38 82 GLU A N 1
ATOM 613 C CA . GLU A 1 82 ? -0.887 5.316 -6.846 1.00 91.38 82 GLU A CA 1
ATOM 614 C C . GLU A 1 82 ? -0.173 6.529 -6.249 1.00 91.38 82 GLU A C 1
ATOM 616 O O . GLU A 1 82 ? -0.669 7.656 -6.313 1.00 91.38 82 GLU A O 1
ATOM 621 N N . TYR A 1 83 ? 1.008 6.279 -5.692 1.00 89.62 83 TYR A N 1
ATOM 622 C CA . TYR A 1 83 ? 1.945 7.291 -5.232 1.00 89.62 83 TYR A CA 1
ATOM 623 C C . TYR A 1 83 ? 3.291 7.032 -5.882 1.00 89.62 83 TYR A C 1
ATOM 625 O O . TYR A 1 83 ? 3.779 5.907 -5.849 1.00 89.62 83 TYR A O 1
ATOM 633 N N . VAL A 1 84 ? 3.897 8.074 -6.438 1.00 88.56 84 VAL A N 1
ATOM 634 C CA . VAL A 1 84 ? 5.198 7.998 -7.106 1.00 88.56 84 VAL A CA 1
ATOM 635 C C . VAL A 1 84 ? 6.194 8.867 -6.351 1.00 88.56 84 VAL A C 1
ATOM 637 O O . VAL A 1 84 ? 5.839 9.956 -5.893 1.00 88.56 84 VAL A O 1
ATOM 640 N N . ASN A 1 85 ? 7.428 8.382 -6.192 1.00 86.94 85 ASN A N 1
ATOM 641 C CA . ASN A 1 85 ? 8.521 9.051 -5.475 1.00 86.94 85 ASN A CA 1
ATOM 642 C C . ASN A 1 85 ? 8.101 9.577 -4.093 1.00 86.94 85 ASN A C 1
ATOM 644 O O . ASN A 1 85 ? 8.544 10.632 -3.645 1.00 86.94 85 ASN A O 1
ATOM 648 N N . THR A 1 86 ? 7.197 8.847 -3.437 1.00 83.12 86 THR A N 1
ATOM 649 C CA . THR A 1 86 ? 6.588 9.240 -2.170 1.00 83.12 86 THR A CA 1
ATOM 650 C C . THR A 1 86 ? 6.584 8.054 -1.220 1.00 83.12 86 THR A C 1
ATOM 652 O O . THR A 1 86 ? 6.015 7.014 -1.542 1.00 83.12 86 THR A O 1
ATOM 655 N N . SER A 1 87 ? 7.192 8.217 -0.041 1.00 83.25 87 SER A N 1
ATOM 656 C CA . SER A 1 87 ? 7.088 7.232 1.041 1.00 83.25 87 SER A CA 1
ATOM 657 C C . SER A 1 87 ? 5.687 7.284 1.663 1.00 83.25 87 SER A C 1
ATOM 659 O O . SER A 1 87 ? 5.165 8.360 1.966 1.00 83.25 87 SER A O 1
ATOM 661 N N . VAL A 1 88 ? 5.066 6.118 1.845 1.00 85.69 88 VAL A N 1
ATOM 662 C CA . VAL A 1 88 ? 3.720 5.975 2.420 1.00 85.69 88 VAL A CA 1
ATOM 663 C C . VAL A 1 88 ? 3.810 5.271 3.767 1.00 85.69 88 VAL A C 1
ATOM 665 O O . VAL A 1 88 ? 4.523 4.280 3.911 1.00 85.69 88 VAL A O 1
ATOM 668 N N . THR A 1 89 ? 3.027 5.744 4.737 1.00 87.06 89 THR A N 1
ATOM 669 C CA . THR A 1 89 ? 2.891 5.117 6.054 1.00 87.06 89 THR A CA 1
ATOM 670 C C . THR A 1 89 ? 1.440 4.723 6.283 1.00 87.06 89 THR A C 1
ATOM 672 O O . THR A 1 89 ? 0.540 5.558 6.228 1.00 87.06 89 THR A O 1
ATOM 675 N N . VAL A 1 90 ? 1.192 3.455 6.604 1.00 87.19 90 VAL A N 1
ATOM 676 C CA . VAL A 1 90 ? -0.141 2.989 6.997 1.00 87.19 90 VAL A CA 1
ATOM 677 C C . VAL A 1 90 ? -0.259 3.099 8.509 1.00 87.19 90 VAL A C 1
ATOM 679 O O . VAL A 1 90 ? 0.511 2.504 9.268 1.00 87.19 90 VAL A O 1
ATOM 682 N N . THR A 1 91 ? -1.242 3.880 8.949 1.00 86.19 91 THR A N 1
ATOM 683 C CA . THR A 1 91 ? -1.506 4.126 10.365 1.00 86.19 91 THR A CA 1
ATOM 684 C C . THR A 1 91 ? -2.880 3.593 10.718 1.00 86.19 91 THR A C 1
ATOM 686 O O . THR A 1 91 ? -3.886 4.033 10.169 1.00 86.19 91 THR A O 1
ATOM 689 N N . ARG A 1 92 ? -2.930 2.678 11.684 1.00 84.62 92 ARG A N 1
ATOM 690 C CA . ARG A 1 92 ? -4.188 2.250 12.280 1.00 84.62 92 ARG A CA 1
ATOM 691 C C . ARG A 1 92 ? -4.675 3.330 13.234 1.00 84.62 92 ARG A C 1
ATOM 693 O O . ARG A 1 92 ? -3.971 3.681 14.183 1.00 84.62 92 ARG A O 1
ATOM 700 N N . LEU A 1 93 ? -5.882 3.824 12.986 1.00 84.81 93 LEU A N 1
ATOM 701 C CA . LEU A 1 93 ? -6.566 4.752 13.872 1.00 84.81 93 LEU A CA 1
ATOM 702 C C . LEU A 1 93 ? -7.537 3.969 14.758 1.00 84.81 93 LEU A C 1
ATOM 704 O O . LEU A 1 93 ? -8.444 3.308 14.257 1.00 84.81 93 LEU A O 1
ATOM 708 N N . SER A 1 94 ? -7.362 4.043 16.073 1.00 83.50 94 SER A N 1
ATOM 709 C CA . SER A 1 94 ? -8.311 3.475 17.035 1.00 83.50 94 SER A CA 1
ATOM 710 C C . SER A 1 94 ? -8.867 4.560 17.941 1.00 83.50 94 SER A C 1
ATOM 712 O O . SER A 1 94 ? -8.119 5.299 18.578 1.00 83.50 94 SER A O 1
ATOM 714 N N . GLN A 1 95 ? -10.193 4.652 18.013 1.00 80.44 95 GLN A N 1
ATOM 715 C CA . GLN A 1 95 ? -10.871 5.534 18.954 1.00 80.44 95 GLN A CA 1
ATOM 716 C C . GLN A 1 95 ? -10.923 4.851 20.324 1.00 80.44 95 GLN A C 1
ATOM 718 O O . GLN A 1 95 ? -11.561 3.813 20.481 1.00 80.44 95 GLN A O 1
ATOM 723 N N . VAL A 1 96 ? -10.226 5.421 21.306 1.00 76.06 96 VAL A N 1
ATOM 724 C CA . VAL A 1 96 ? -10.134 4.868 22.668 1.00 76.06 96 VAL A CA 1
ATOM 725 C C . VAL A 1 96 ? -11.182 5.504 23.586 1.00 76.06 96 VAL A C 1
ATOM 727 O O . VAL A 1 96 ? -11.749 4.833 24.442 1.00 76.06 96 VAL A O 1
ATOM 730 N N . LEU A 1 97 ? -11.480 6.791 23.385 1.00 80.38 97 LEU A N 1
ATOM 731 C CA . LEU A 1 97 ? -12.531 7.549 24.076 1.00 80.38 97 LEU A CA 1
ATOM 732 C C . LEU A 1 97 ? -13.216 8.503 23.080 1.00 80.38 97 LEU A C 1
ATOM 734 O O . LEU A 1 97 ? -12.649 8.755 22.016 1.00 80.38 97 LEU A O 1
ATOM 738 N N . PRO A 1 98 ? -14.389 9.090 23.402 1.00 76.31 98 PRO A N 1
ATOM 739 C CA . PRO A 1 98 ? -15.101 10.014 22.507 1.00 76.31 98 PRO A CA 1
ATOM 740 C C . PRO A 1 98 ? -14.231 11.140 21.928 1.00 76.31 98 PRO A C 1
ATOM 742 O O . PRO A 1 98 ? -14.466 11.570 20.807 1.00 76.31 98 PRO A O 1
ATOM 745 N N . ASN A 1 99 ? -13.190 11.550 22.665 1.00 76.88 99 ASN A N 1
ATOM 746 C CA . ASN A 1 99 ? -12.281 12.636 22.293 1.00 76.88 99 ASN A CA 1
ATOM 747 C C . ASN A 1 99 ? -10.801 12.208 22.258 1.00 76.88 99 ASN A C 1
ATOM 749 O O . ASN A 1 99 ? -9.923 13.066 22.263 1.00 76.88 99 ASN A O 1
ATOM 753 N N . ALA A 1 100 ? -10.502 10.905 22.279 1.00 72.31 100 ALA A N 1
ATOM 754 C CA . ALA A 1 100 ? -9.127 10.414 22.227 1.00 72.31 100 ALA A CA 1
ATOM 755 C C . ALA A 1 100 ? -8.997 9.300 21.192 1.00 72.31 100 ALA A C 1
ATOM 757 O O . ALA A 1 100 ? -9.657 8.261 21.285 1.00 72.31 100 ALA A O 1
ATOM 758 N N . SER A 1 101 ? -8.113 9.519 20.225 1.00 78.06 101 SER A N 1
ATOM 759 C CA . SER A 1 101 ? -7.700 8.512 19.260 1.00 78.06 101 SER A CA 1
ATOM 760 C C . SER A 1 101 ? -6.223 8.197 19.446 1.00 78.06 101 SER A C 1
ATOM 762 O O . SER A 1 101 ? -5.423 9.056 19.819 1.00 78.06 101 SER A O 1
ATOM 764 N N . THR A 1 102 ? -5.869 6.939 19.222 1.00 82.62 102 THR A N 1
ATOM 765 C CA . THR A 1 102 ? -4.483 6.505 19.109 1.00 82.62 102 THR A CA 1
ATOM 766 C C . THR A 1 102 ? -4.183 6.209 17.648 1.00 82.62 102 THR A C 1
ATOM 768 O O . THR A 1 102 ? -4.988 5.603 16.938 1.00 82.62 102 THR A O 1
ATOM 771 N N . CYS A 1 103 ? -3.011 6.657 17.211 1.00 83.19 103 CYS A N 1
ATOM 772 C CA . CYS A 1 103 ? -2.473 6.423 15.881 1.00 83.19 103 CYS A CA 1
ATOM 773 C C . CYS A 1 103 ? -1.285 5.477 16.023 1.00 83.19 103 CYS A C 1
ATOM 775 O O . CYS A 1 103 ? -0.276 5.845 16.624 1.00 83.19 103 CYS A O 1
ATOM 777 N N . GLN A 1 104 ? -1.399 4.267 15.488 1.00 86.50 104 GLN A N 1
ATOM 778 C CA . GLN A 1 104 ? -0.300 3.309 15.469 1.00 86.50 104 GLN A CA 1
ATOM 779 C C . GLN A 1 104 ? 0.179 3.122 14.033 1.00 86.50 104 GLN A C 1
ATOM 781 O O . GLN A 1 104 ? -0.572 2.629 13.194 1.00 86.50 104 GLN A O 1
ATOM 786 N N . CYS A 1 105 ? 1.430 3.488 13.750 1.00 87.75 105 CYS A N 1
ATOM 787 C CA . CYS A 1 105 ? 2.086 3.085 12.508 1.00 87.75 105 CYS A CA 1
ATOM 788 C C . CYS A 1 105 ? 2.192 1.555 12.489 1.00 87.75 105 CYS A C 1
ATOM 790 O O . CYS A 1 105 ? 2.742 0.961 13.419 1.00 87.75 105 CYS A O 1
ATOM 792 N N . ILE A 1 106 ? 1.627 0.926 11.461 1.00 89.19 106 ILE A N 1
ATOM 793 C CA . ILE A 1 106 ? 1.640 -0.533 11.297 1.00 89.19 106 ILE A CA 1
ATOM 794 C C . ILE A 1 106 ? 2.445 -0.981 10.078 1.00 89.19 106 ILE A C 1
ATOM 796 O O . ILE A 1 106 ? 2.787 -2.156 9.983 1.00 89.19 106 ILE A O 1
ATOM 800 N N . TRP A 1 107 ? 2.759 -0.062 9.165 1.00 90.88 107 TRP A N 1
ATOM 801 C CA . TRP A 1 107 ? 3.631 -0.305 8.023 1.00 90.88 107 TRP A CA 1
ATOM 802 C C . TRP A 1 107 ? 4.149 1.014 7.457 1.00 90.88 107 TRP A C 1
ATOM 804 O O . TRP A 1 107 ? 3.461 2.035 7.514 1.00 90.88 107 TRP A O 1
ATOM 814 N N . GLN A 1 108 ? 5.346 0.973 6.886 1.00 89.62 108 GLN A N 1
ATOM 815 C CA . GLN A 1 108 ? 5.972 2.092 6.202 1.00 89.62 108 GLN A CA 1
ATOM 816 C C . GLN A 1 108 ? 6.724 1.570 4.979 1.00 89.62 108 GLN A C 1
ATOM 818 O O . GLN A 1 108 ? 7.379 0.528 5.065 1.00 89.62 108 GLN A O 1
ATOM 823 N N . SER A 1 109 ? 6.630 2.312 3.876 1.00 88.81 109 SER A N 1
ATOM 824 C CA . SER A 1 109 ? 7.391 2.052 2.656 1.00 88.81 109 SER A CA 1
ATOM 825 C C . SER A 1 109 ? 8.892 2.045 2.942 1.00 88.81 109 SER A C 1
ATOM 827 O O . SER A 1 109 ? 9.387 2.888 3.694 1.00 88.81 109 SER A O 1
ATOM 829 N N . GLN A 1 110 ? 9.610 1.091 2.349 1.00 86.31 110 GLN A N 1
ATOM 830 C CA . GLN A 1 110 ? 11.045 0.890 2.592 1.00 86.31 110 GLN A CA 1
ATOM 831 C C . GLN A 1 110 ? 11.938 1.402 1.459 1.00 86.31 110 GLN A C 1
ATOM 833 O O . GLN A 1 110 ? 13.159 1.368 1.578 1.00 86.31 110 GLN A O 1
ATOM 838 N N . LEU A 1 111 ? 11.334 1.850 0.361 1.00 76.75 111 LEU A N 1
ATOM 839 C CA . LEU A 1 111 ? 12.034 2.079 -0.898 1.00 76.75 111 LEU A CA 1
ATOM 840 C C . LEU A 1 111 ? 12.479 3.534 -1.121 1.00 76.75 111 LEU A C 1
ATOM 842 O O . LEU A 1 111 ? 13.342 3.796 -1.952 1.00 76.75 111 LEU A O 1
ATOM 846 N N . CYS A 1 112 ? 11.924 4.489 -0.373 1.00 68.75 112 CYS A N 1
ATOM 847 C CA . CYS A 1 112 ? 12.274 5.904 -0.487 1.00 68.75 112 CYS A CA 1
ATOM 848 C C . CYS A 1 112 ? 12.789 6.441 0.858 1.00 68.75 112 CYS A C 1
ATOM 850 O O . CYS A 1 112 ? 12.022 6.525 1.819 1.00 68.75 112 CYS A O 1
ATOM 852 N N . ASP A 1 113 ? 14.072 6.821 0.904 1.00 62.44 113 ASP A N 1
ATOM 853 C CA . ASP A 1 113 ? 14.744 7.398 2.085 1.00 62.44 113 ASP A CA 1
ATOM 854 C C . ASP A 1 113 ? 14.431 8.898 2.288 1.00 62.44 113 ASP A C 1
ATOM 856 O O . ASP A 1 113 ? 14.687 9.457 3.356 1.00 62.44 113 ASP A O 1
ATOM 860 N N . GLU A 1 114 ? 13.851 9.561 1.282 1.00 59.19 114 GLU A N 1
ATOM 861 C CA . GLU A 1 114 ? 13.525 10.989 1.322 1.00 59.19 114 GLU A CA 1
ATOM 862 C C . GLU A 1 114 ? 12.083 11.191 1.822 1.00 59.19 114 GLU A C 1
ATOM 864 O O . GLU A 1 114 ? 11.102 10.858 1.149 1.00 59.19 114 GLU A O 1
ATOM 869 N N . SER A 1 115 ? 11.931 11.721 3.041 1.00 50.81 115 SER A N 1
ATOM 870 C CA . SER A 1 115 ? 10.617 11.893 3.668 1.00 50.81 115 SER A CA 1
ATOM 871 C C . SER A 1 115 ? 9.829 13.039 3.021 1.00 50.81 115 SER A C 1
ATOM 873 O O . SER A 1 115 ? 10.109 14.217 3.248 1.00 50.81 115 SER A O 1
ATOM 875 N N . VAL A 1 116 ? 8.796 12.705 2.259 1.00 51.22 116 VAL A N 1
ATOM 876 C CA . VAL A 1 116 ? 7.695 13.614 1.900 1.00 51.22 116 VAL A CA 1
ATOM 877 C C . VAL A 1 116 ? 6.582 13.513 2.953 1.00 51.22 116 VAL A C 1
ATOM 879 O O . VAL A 1 116 ? 6.573 12.549 3.724 1.00 51.22 116 VAL A O 1
ATOM 882 N N . PRO A 1 117 ? 5.674 14.505 3.077 1.00 52.97 117 PRO A N 1
ATOM 883 C CA . PRO A 1 117 ? 4.675 14.509 4.144 1.00 52.97 117 PRO A CA 1
ATOM 884 C C . PRO A 1 117 ? 3.864 13.210 4.133 1.00 52.97 117 PRO A C 1
ATOM 886 O O . PRO A 1 117 ? 3.242 12.861 3.131 1.00 52.97 117 PRO A O 1
ATOM 889 N N . GLY A 1 118 ? 3.907 12.492 5.259 1.00 50.66 118 GLY A N 1
ATOM 890 C CA . GLY A 1 118 ? 3.297 11.176 5.401 1.00 50.66 118 GLY A CA 1
ATOM 891 C C . GLY A 1 118 ? 1.799 11.225 5.123 1.00 50.66 118 GLY A C 1
ATOM 892 O O . GLY A 1 118 ? 1.054 11.960 5.772 1.00 50.66 118 GLY A O 1
ATOM 893 N N . LEU A 1 119 ? 1.354 10.433 4.154 1.00 53.91 119 LEU A N 1
ATOM 894 C CA . LEU A 1 119 ? -0.058 10.284 3.855 1.00 53.91 119 LEU A CA 1
ATOM 895 C C . LEU A 1 119 ? -0.671 9.205 4.746 1.00 53.91 119 LEU A C 1
ATOM 897 O O . LEU A 1 119 ? -0.208 8.068 4.754 1.00 53.91 119 LEU A O 1
ATOM 901 N N . ILE A 1 120 ? -1.733 9.559 5.468 1.00 55.12 120 ILE A N 1
ATOM 902 C CA . ILE A 1 120 ? -2.458 8.633 6.339 1.00 55.12 120 ILE A CA 1
ATOM 903 C C . ILE A 1 120 ? -3.557 7.953 5.524 1.00 55.12 120 ILE A C 1
ATOM 905 O O . ILE A 1 120 ? -4.527 8.596 5.117 1.00 55.12 120 ILE A O 1
ATOM 909 N N . LEU A 1 121 ? -3.430 6.641 5.320 1.00 56.62 121 LEU A N 1
ATOM 910 C CA . LEU A 1 121 ? -4.549 5.805 4.898 1.00 56.62 121 LEU A CA 1
ATOM 911 C C . LEU A 1 121 ? -5.239 5.250 6.147 1.00 56.62 121 LEU A C 1
ATOM 913 O O . LE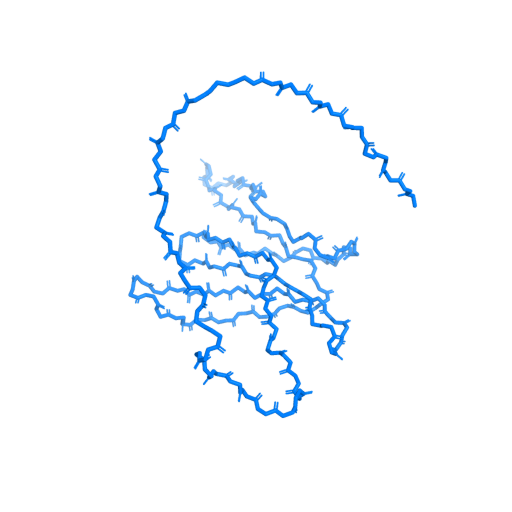U A 1 121 ? -4.678 4.401 6.836 1.00 56.62 121 LEU A O 1
ATOM 917 N N . ALA A 1 122 ? -6.436 5.754 6.443 1.00 58.34 122 ALA A N 1
ATOM 918 C CA . ALA A 1 122 ? -7.316 5.128 7.420 1.00 58.34 122 ALA A CA 1
ATOM 919 C C . ALA A 1 122 ? -7.938 3.884 6.775 1.00 58.34 122 ALA A C 1
ATOM 921 O O . ALA A 1 122 ? -8.543 3.984 5.705 1.00 58.34 122 ALA A O 1
ATOM 922 N N . ILE A 1 123 ? -7.743 2.735 7.417 1.00 59.41 123 ILE A N 1
ATOM 923 C CA . ILE A 1 123 ? -8.215 1.416 6.982 1.00 59.41 123 ILE A CA 1
ATOM 924 C C . ILE A 1 123 ? -9.138 0.792 8.024 1.00 59.41 123 ILE A C 1
ATOM 926 O O . ILE A 1 123 ? -8.944 1.081 9.230 1.00 59.41 123 ILE A O 1
#

Radius of gyration: 21.23 Å; chains: 1; bounding box: 46×52×52 Å

InterPro domains:
  IPR009798 Wound-induced protein Wun1-like [PF07107] (41-123)
  IPR009798 Wound-induced protein Wun1-like [PTHR33703] (40-123)

Foldseek 3Di:
DDDDDDDDDDDDDDDDDDDPPPPPDVPPDPDDDDDPDDDWDFPDWDDDVQKIKTWGARPVVRKTKIWIFRADPVGDTPDIDMDILAKEWEWEWDDPDPPDIDTHGPDIDDPHPDHDPYDYDHD

Sequence (123 aa):
MQRRIRGAQHEGGEGVIPGPNLKTNPDAGWACGPRLGVAPVPENVVGFGPVVVAEGFDEAHLLWWVHAWTVTVDGVITQVKEYVNTSVTVTRLSQVLPNASTCQCIWQSQLCDESVPGLILAI

Organism: Phaseolus angularis (NCBI:txid3914)